Protein AF-A0A1V5K0W1-F1 (afdb_monomer_lite)

pLDDT: mean 90.2, std 9.27, range [45.72, 97.06]

Sequence (71 aa):
MLENNSTVRKAASVFGVSKSTVHKDITSRLKSLDKPLYRQIEKLMEINKKERHIRGGLATRLKYIREKEKD

Structure (mmCIF, N/CA/C/O backbone):
data_AF-A0A1V5K0W1-F1
#
_entry.id   AF-A0A1V5K0W1-F1
#
loop_
_atom_site.group_PDB
_atom_site.id
_atom_site.type_symbol
_atom_site.label_atom_id
_atom_site.label_alt_id
_atom_site.label_comp_id
_atom_site.label_asym_id
_atom_site.label_entity_id
_atom_site.label_seq_id
_atom_site.pdbx_PDB_ins_code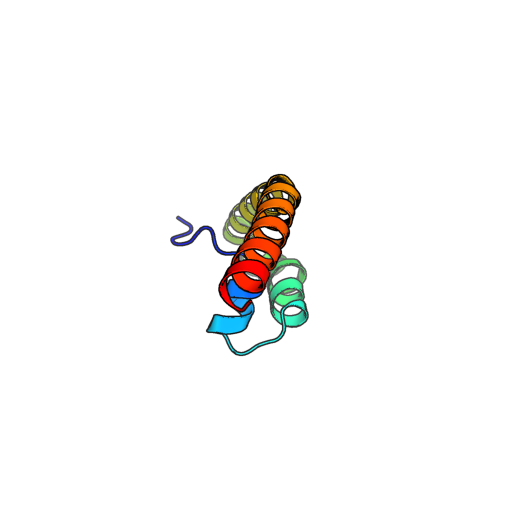
_atom_site.Cartn_x
_atom_site.Cartn_y
_atom_site.Cartn_z
_atom_site.occupancy
_atom_site.B_iso_or_equiv
_atom_site.auth_seq_id
_atom_site.auth_comp_id
_atom_site.auth_asym_id
_atom_site.auth_atom_id
_atom_site.pdbx_PDB_model_num
ATOM 1 N N . MET A 1 1 ? 0.036 -12.002 16.128 1.00 45.72 1 MET A N 1
ATOM 2 C CA . MET A 1 1 ? 1.242 -11.566 15.388 1.00 45.72 1 MET A CA 1
ATOM 3 C C . MET A 1 1 ? 0.843 -11.502 13.918 1.00 45.72 1 MET A C 1
ATOM 5 O 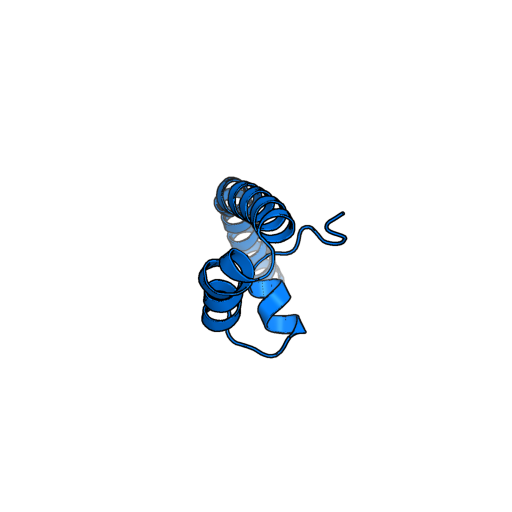O . MET A 1 1 ? 0.128 -12.401 13.499 1.00 45.72 1 MET A O 1
ATOM 9 N N . LEU A 1 2 ? 1.172 -10.448 13.163 1.00 59.12 2 LEU A N 1
ATOM 10 C CA . LEU A 1 2 ? 0.825 -10.402 11.733 1.00 59.12 2 LEU A CA 1
ATOM 11 C C . LEU A 1 2 ? 1.662 -11.447 10.983 1.00 59.12 2 LEU A C 1
ATOM 13 O O . LEU A 1 2 ? 2.881 -11.334 10.948 1.00 59.12 2 LEU A O 1
ATOM 17 N N . GLU A 1 3 ? 1.009 -12.455 10.407 1.00 60.03 3 GLU A N 1
ATOM 18 C CA . GLU A 1 3 ? 1.686 -13.595 9.767 1.00 60.03 3 GLU A CA 1
ATOM 19 C C . GLU A 1 3 ? 2.400 -13.215 8.466 1.00 60.03 3 GLU A C 1
ATOM 21 O O . GLU A 1 3 ? 3.381 -13.840 8.083 1.00 60.03 3 GLU A O 1
ATOM 26 N N . ASN A 1 4 ? 1.931 -12.163 7.789 1.00 66.75 4 ASN A N 1
ATOM 27 C CA . ASN A 1 4 ? 2.443 -11.752 6.490 1.00 66.75 4 ASN A CA 1
ATOM 28 C C . ASN A 1 4 ? 2.645 -10.233 6.431 1.00 66.75 4 ASN A C 1
ATOM 30 O O . ASN A 1 4 ? 1.679 -9.469 6.504 1.00 66.75 4 ASN A O 1
ATOM 34 N N . ASN A 1 5 ? 3.881 -9.790 6.172 1.00 75.25 5 ASN A N 1
ATOM 35 C CA . ASN A 1 5 ? 4.234 -8.395 5.857 1.00 75.25 5 ASN A CA 1
ATOM 36 C C . ASN A 1 5 ? 3.770 -8.003 4.438 1.00 75.25 5 ASN A C 1
ATOM 38 O O . ASN A 1 5 ? 4.541 -7.543 3.595 1.00 75.25 5 ASN A O 1
ATOM 42 N N . SER A 1 6 ? 2.500 -8.257 4.127 1.00 84.25 6 SER A N 1
ATOM 43 C CA . SER A 1 6 ? 1.943 -8.030 2.799 1.00 84.25 6 SER A CA 1
ATOM 44 C C . SER A 1 6 ? 1.587 -6.557 2.579 1.00 84.25 6 SER A C 1
ATOM 46 O O . SER A 1 6 ? 1.436 -5.768 3.511 1.00 84.25 6 SER A O 1
ATOM 48 N N . THR A 1 7 ? 1.440 -6.171 1.313 1.00 89.44 7 THR A N 1
ATOM 49 C CA . THR A 1 7 ? 0.971 -4.828 0.949 1.00 89.44 7 THR A CA 1
ATOM 50 C C . THR A 1 7 ? -0.534 -4.845 0.716 1.00 89.44 7 THR A C 1
ATOM 52 O O . THR A 1 7 ? -1.081 -5.859 0.288 1.00 89.44 7 THR A O 1
ATOM 55 N N . VAL A 1 8 ? -1.191 -3.689 0.854 1.00 91.00 8 VAL A N 1
ATOM 56 C CA . VAL A 1 8 ? -2.630 -3.530 0.555 1.00 91.00 8 VAL A CA 1
ATOM 57 C C . VAL A 1 8 ? -3.000 -4.051 -0.843 1.00 91.00 8 VAL A C 1
ATOM 59 O O . VAL A 1 8 ? -4.070 -4.616 -1.021 1.00 91.00 8 VAL A O 1
ATOM 62 N N . ARG A 1 9 ? -2.110 -3.918 -1.841 1.00 89.81 9 ARG A N 1
ATOM 63 C CA . ARG A 1 9 ? -2.342 -4.477 -3.188 1.00 89.81 9 ARG A CA 1
ATOM 64 C C . ARG A 1 9 ? -2.338 -6.004 -3.203 1.00 89.81 9 ARG A C 1
ATOM 66 O O . ARG A 1 9 ? -3.161 -6.592 -3.890 1.00 89.81 9 ARG A O 1
ATOM 73 N N . LYS A 1 10 ? -1.414 -6.632 -2.472 1.00 90.69 10 LYS A N 1
ATOM 74 C CA . LYS A 1 10 ? -1.336 -8.096 -2.395 1.00 90.69 10 LYS A CA 1
ATOM 75 C C . LYS A 1 10 ? -2.551 -8.653 -1.655 1.00 90.69 10 LYS A C 1
ATOM 77 O O . LYS A 1 10 ? -3.175 -9.575 -2.158 1.00 90.69 10 LYS A O 1
ATOM 82 N N . ALA A 1 11 ? -2.939 -8.027 -0.543 1.00 91.38 11 ALA A N 1
ATOM 83 C CA . ALA A 1 11 ? -4.164 -8.373 0.175 1.00 91.38 11 ALA A CA 1
ATOM 84 C C . ALA A 1 11 ? -5.406 -8.246 -0.725 1.00 91.38 11 ALA A C 1
ATOM 86 O O . ALA A 1 11 ? -6.186 -9.184 -0.825 1.00 91.38 11 ALA A O 1
ATOM 87 N N . ALA A 1 12 ? -5.543 -7.134 -1.453 1.00 94.06 12 ALA A N 1
ATOM 88 C CA . ALA A 1 12 ? -6.641 -6.921 -2.398 1.00 94.06 12 ALA A CA 1
ATOM 89 C C . ALA A 1 12 ? -6.754 -8.042 -3.447 1.00 94.06 12 ALA A C 1
ATOM 91 O O . ALA A 1 12 ? -7.849 -8.533 -3.701 1.00 94.06 12 ALA A O 1
ATOM 92 N N . SER A 1 13 ? -5.620 -8.496 -3.992 1.00 93.06 13 SER A N 1
ATOM 93 C CA . SER A 1 13 ? -5.583 -9.617 -4.938 1.00 93.06 13 SER A CA 1
ATOM 94 C C . SER A 1 13 ? -6.032 -10.944 -4.324 1.00 93.06 13 SER A C 1
ATOM 96 O O . SER A 1 13 ? -6.658 -11.731 -5.021 1.00 93.06 13 SER A O 1
ATOM 98 N N . VAL A 1 14 ? -5.703 -11.204 -3.055 1.00 92.00 14 VAL A N 1
ATOM 99 C CA . VAL A 1 14 ? -6.093 -12.442 -2.356 1.00 92.00 14 VAL A CA 1
ATOM 100 C C . VAL A 1 14 ? -7.583 -12.436 -2.020 1.00 92.00 14 VAL A C 1
ATOM 102 O O . VAL A 1 14 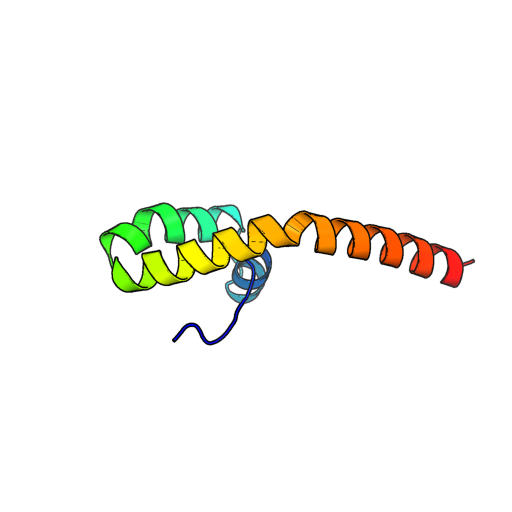? -8.261 -13.436 -2.213 1.00 92.00 14 VAL A O 1
ATOM 105 N N . PHE A 1 15 ? -8.104 -11.301 -1.554 1.00 90.31 15 PHE A N 1
ATOM 106 C CA . PHE A 1 15 ? -9.512 -11.162 -1.174 1.00 90.31 15 PHE A CA 1
ATOM 107 C C . PHE A 1 15 ? -10.451 -10.892 -2.359 1.00 90.31 15 PHE A C 1
ATOM 109 O O . PHE A 1 15 ? -11.656 -10.787 -2.157 1.00 90.31 15 PHE A O 1
ATOM 116 N N . GLY A 1 16 ? -9.927 -10.742 -3.581 1.00 95.06 16 GLY A N 1
ATOM 117 C CA . GLY A 1 16 ? -10.743 -10.467 -4.768 1.00 95.06 16 GLY A CA 1
ATOM 118 C C . GLY A 1 16 ? -11.460 -9.112 -4.728 1.00 95.06 16 GLY A C 1
ATOM 119 O O . GLY A 1 16 ? -12.511 -8.948 -5.339 1.00 95.06 16 GLY A O 1
ATOM 120 N N . VAL A 1 17 ? -10.914 -8.131 -4.006 1.00 95.44 17 VAL A N 1
ATOM 121 C CA . VAL A 1 17 ? -11.506 -6.792 -3.850 1.00 95.44 17 VAL A CA 1
ATOM 122 C C . VAL A 1 17 ? -10.558 -5.708 -4.345 1.00 95.44 17 VAL A C 1
ATOM 124 O O . VAL A 1 17 ? -9.369 -5.930 -4.569 1.00 95.44 17 VAL A O 1
ATOM 127 N N . SER A 1 18 ? -11.060 -4.483 -4.497 1.00 95.69 18 SER A N 1
ATOM 128 C CA . SER A 1 18 ? -10.202 -3.368 -4.891 1.00 95.69 18 SER A CA 1
ATOM 129 C C . SER A 1 18 ? -9.243 -2.963 -3.764 1.00 95.69 18 SER A C 1
ATOM 131 O O . SER A 1 18 ? -9.574 -3.011 -2.577 1.00 95.69 18 SER A O 1
ATOM 133 N N . LYS A 1 19 ? -8.066 -2.443 -4.134 1.00 94.19 19 LYS A N 1
ATOM 134 C CA . LYS A 1 19 ? -7.129 -1.807 -3.188 1.00 94.19 19 LYS A CA 1
ATOM 135 C C . LYS A 1 19 ? -7.820 -0.733 -2.331 1.00 94.19 19 LYS A C 1
ATOM 137 O O . LYS A 1 19 ? -7.509 -0.609 -1.150 1.00 94.19 19 LYS A O 1
ATOM 142 N N . SER A 1 20 ? -8.711 0.062 -2.931 1.00 94.31 20 SER A N 1
ATOM 143 C CA . SER A 1 20 ? -9.439 1.125 -2.225 1.00 94.31 20 SER A CA 1
ATOM 144 C C . SER A 1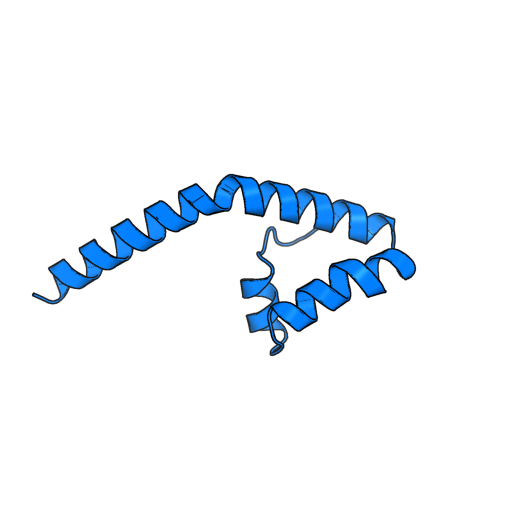 20 ? -10.361 0.543 -1.153 1.00 94.31 20 SER A C 1
ATOM 146 O O . SER A 1 20 ? -10.392 1.043 -0.032 1.00 94.31 20 SER A O 1
ATOM 148 N N . THR A 1 21 ? -11.029 -0.571 -1.471 1.00 95.62 21 THR A N 1
ATOM 149 C CA . THR A 1 21 ? -11.904 -1.305 -0.549 1.00 95.62 21 THR A CA 1
ATOM 150 C C . THR A 1 21 ? -11.121 -1.788 0.668 1.00 95.62 21 THR A C 1
ATOM 152 O O . THR A 1 21 ? -11.478 -1.437 1.788 1.00 95.62 21 THR A O 1
ATOM 155 N N . VAL A 1 22 ? -9.986 -2.469 0.459 1.00 94.62 22 VAL A N 1
ATOM 156 C CA . VAL A 1 22 ? -9.118 -2.924 1.563 1.00 94.62 22 VAL A CA 1
ATOM 157 C C . VAL A 1 22 ? -8.631 -1.750 2.409 1.00 94.62 22 VAL A C 1
ATOM 159 O O . VAL A 1 22 ? -8.645 -1.812 3.635 1.00 94.62 22 VAL A O 1
ATOM 162 N N . HIS A 1 23 ? -8.210 -0.657 1.769 1.00 93.06 23 HIS A N 1
ATOM 163 C CA . HIS A 1 23 ? -7.751 0.520 2.499 1.00 93.06 23 HIS A CA 1
ATOM 164 C C . HIS A 1 23 ? -8.868 1.116 3.360 1.00 93.06 23 HIS A C 1
ATOM 166 O O . HIS A 1 23 ? -8.630 1.421 4.526 1.00 93.06 23 HIS A O 1
ATOM 172 N N . LYS A 1 24 ? -10.080 1.261 2.809 1.00 94.25 24 LYS A N 1
ATOM 173 C CA . LYS A 1 24 ? -11.240 1.775 3.540 1.00 94.25 24 LYS A CA 1
ATOM 174 C C . LYS A 1 24 ? -11.575 0.874 4.725 1.00 94.25 24 LYS A C 1
ATOM 176 O O . LYS A 1 24 ? -11.755 1.394 5.824 1.00 94.25 24 LYS A O 1
ATOM 181 N N . ASP A 1 25 ? -11.597 -0.442 4.537 1.00 93.31 25 ASP A N 1
ATOM 182 C CA . ASP A 1 25 ? -11.885 -1.392 5.614 1.00 93.31 25 ASP A CA 1
ATOM 183 C C . ASP A 1 25 ? -10.851 -1.302 6.749 1.00 93.31 25 ASP A C 1
ATOM 185 O O . ASP A 1 25 ? -11.239 -1.247 7.915 1.00 93.31 25 ASP A O 1
ATOM 189 N N . ILE A 1 26 ? -9.557 -1.168 6.436 1.00 92.06 26 ILE A N 1
ATOM 190 C CA . ILE A 1 26 ? -8.499 -0.995 7.446 1.00 92.06 26 ILE A CA 1
ATOM 191 C C . ILE A 1 26 ? -8.621 0.358 8.165 1.00 92.06 26 ILE A C 1
ATOM 193 O O . ILE A 1 26 ? -8.587 0.416 9.392 1.00 92.06 26 ILE A O 1
ATOM 197 N N . THR A 1 27 ? -8.747 1.471 7.437 1.00 90.88 27 THR A N 1
ATOM 198 C CA . THR A 1 27 ? -8.666 2.803 8.065 1.00 90.88 27 THR A CA 1
ATOM 199 C C . THR A 1 27 ? -9.953 3.245 8.750 1.00 90.88 27 THR A C 1
ATOM 201 O O . THR A 1 27 ? -9.895 4.092 9.640 1.00 90.88 27 THR A O 1
ATOM 204 N N . SER A 1 28 ? -11.107 2.706 8.342 1.00 91.06 28 SER A N 1
ATOM 205 C CA . SER A 1 28 ? -12.407 3.058 8.928 1.00 91.06 28 SER A CA 1
ATOM 206 C C . SER A 1 28 ? -12.949 1.964 9.846 1.00 91.06 28 SER A C 1
ATOM 208 O O . SER A 1 28 ? -13.063 2.189 11.048 1.00 91.06 28 SER A O 1
ATOM 210 N N . ARG A 1 29 ? -13.241 0.774 9.309 1.00 92.50 29 ARG A N 1
ATOM 211 C CA . ARG A 1 29 ? -13.942 -0.294 10.039 1.00 92.50 29 ARG A CA 1
ATOM 212 C C . ARG A 1 29 ? -13.046 -0.972 11.065 1.00 92.50 29 ARG A C 1
ATOM 214 O O . ARG A 1 29 ? -13.455 -1.164 12.201 1.00 92.50 29 ARG A O 1
ATOM 221 N N . LEU A 1 30 ? -11.809 -1.301 10.704 1.00 92.75 30 LEU A N 1
ATOM 222 C CA . LEU A 1 30 ? -10.912 -2.005 11.619 1.00 92.75 30 LEU A CA 1
ATOM 223 C C . LEU A 1 30 ? -10.541 -1.140 12.826 1.00 92.75 30 LEU A C 1
ATOM 225 O O . LEU A 1 30 ? -10.439 -1.646 13.935 1.00 92.75 30 LEU A O 1
ATOM 229 N N . LYS A 1 31 ? -10.409 0.176 12.638 1.00 91.44 31 LYS A N 1
ATOM 230 C CA . LYS A 1 31 ? -10.110 1.109 13.730 1.00 91.44 31 LYS A CA 1
ATOM 231 C C . LYS A 1 31 ? -11.197 1.132 14.815 1.00 91.44 31 LYS A C 1
ATOM 233 O O . LYS A 1 31 ? -10.865 1.361 15.979 1.00 91.44 31 LYS A O 1
ATOM 238 N N . SER A 1 32 ? -12.467 0.935 14.451 1.00 91.44 32 SER A N 1
ATOM 239 C CA . SER A 1 32 ? -13.580 0.868 15.408 1.00 91.44 32 SER A CA 1
ATOM 240 C C . SER A 1 32 ? -13.814 -0.538 15.961 1.00 91.44 32 SER A C 1
ATOM 242 O O . SER A 1 32 ? -14.203 -0.653 17.118 1.00 91.44 32 SER A O 1
ATOM 244 N N . LEU A 1 33 ? -13.554 -1.583 15.169 1.00 94.06 33 LEU A N 1
ATOM 245 C CA . LEU A 1 33 ? -13.759 -2.981 15.564 1.00 94.06 33 LEU A CA 1
ATOM 246 C C . LEU A 1 33 ? -12.616 -3.536 16.429 1.00 94.06 33 LEU A C 1
ATOM 248 O O . LEU A 1 33 ? -12.874 -4.176 17.441 1.00 94.06 33 LEU A O 1
ATOM 252 N N . ASP A 1 34 ? -11.361 -3.285 16.046 1.00 93.88 34 ASP A N 1
ATOM 253 C CA . ASP A 1 34 ? -10.170 -3.825 16.709 1.00 93.88 34 ASP A CA 1
ATOM 254 C C . ASP A 1 34 ? -8.997 -2.826 16.640 1.00 93.88 34 ASP A C 1
ATOM 256 O O . ASP A 1 34 ? -8.181 -2.798 15.709 1.00 93.88 34 ASP A O 1
ATOM 260 N N . LYS A 1 35 ? -8.902 -1.979 17.673 1.00 92.44 35 LYS A N 1
ATOM 261 C CA . LYS A 1 35 ? -7.812 -1.000 17.828 1.00 92.44 35 LYS A CA 1
ATOM 262 C C . LYS A 1 35 ? -6.421 -1.650 17.928 1.00 92.44 35 LY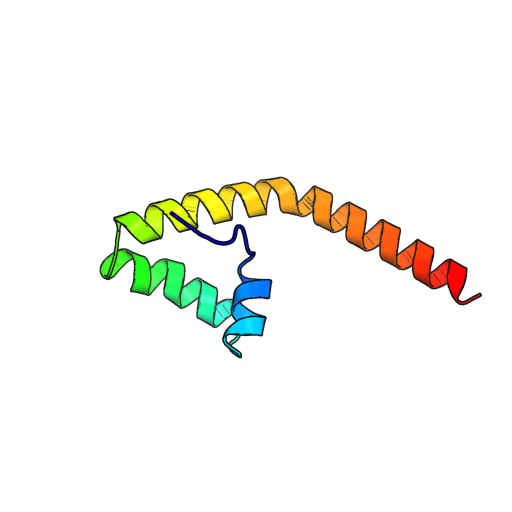S A C 1
ATOM 264 O O . LYS A 1 35 ? -5.501 -1.131 17.285 1.00 92.44 35 LYS A O 1
ATOM 269 N N . PRO A 1 36 ? -6.204 -2.710 18.733 1.00 92.81 36 PRO A N 1
ATOM 270 C CA . PRO A 1 36 ? -4.920 -3.410 18.773 1.00 92.81 36 PRO A CA 1
ATOM 271 C C . PRO A 1 36 ? -4.441 -3.898 17.403 1.00 92.81 36 PRO A C 1
ATOM 273 O O . PRO A 1 36 ? -3.278 -3.675 17.051 1.00 92.81 36 PRO A O 1
ATOM 276 N N . LEU A 1 37 ? -5.320 -4.520 16.615 1.00 90.75 37 LEU A N 1
ATOM 277 C CA . LEU A 1 37 ? -4.982 -5.010 15.280 1.00 90.75 37 LEU A CA 1
ATOM 278 C C . LEU A 1 37 ? -4.732 -3.857 14.304 1.00 90.75 37 LEU A C 1
ATOM 280 O O . LEU A 1 37 ? -3.736 -3.879 13.579 1.00 90.75 37 LEU A O 1
ATOM 284 N N . TYR A 1 38 ? -5.553 -2.802 14.348 1.00 93.12 38 TYR A N 1
ATOM 285 C CA . TYR A 1 38 ? -5.329 -1.585 13.563 1.00 93.12 38 TYR A CA 1
ATOM 286 C C . TYR A 1 38 ? -3.917 -1.019 13.775 1.00 93.12 38 TYR A C 1
ATOM 288 O O . TYR A 1 38 ? -3.214 -0.753 12.803 1.00 93.12 38 TYR A O 1
ATOM 296 N N . ARG A 1 39 ? -3.456 -0.901 15.029 1.00 92.19 39 ARG A N 1
ATOM 297 C CA . ARG A 1 39 ? -2.111 -0.377 15.340 1.00 92.19 39 ARG A CA 1
ATOM 298 C C . ARG A 1 39 ? -0.988 -1.237 14.756 1.00 92.19 39 ARG A C 1
ATOM 300 O O . ARG A 1 39 ? 0.051 -0.705 14.369 1.00 92.19 39 ARG A O 1
ATOM 307 N N . GLN A 1 40 ? -1.168 -2.557 14.700 1.00 91.44 40 GLN A N 1
ATOM 308 C CA . GLN A 1 40 ? -0.189 -3.453 14.076 1.00 91.44 40 GLN A CA 1
ATOM 309 C C . GLN A 1 40 ? -0.136 -3.234 12.560 1.00 91.44 40 GLN A C 1
ATOM 311 O O . GLN A 1 40 ? 0.949 -3.098 11.992 1.00 91.44 40 GLN A O 1
ATOM 316 N N . ILE A 1 41 ? -1.300 -3.141 11.912 1.00 91.38 41 ILE A N 1
ATOM 317 C CA . ILE A 1 41 ? -1.394 -2.911 10.465 1.00 91.38 41 ILE A CA 1
ATOM 318 C C . ILE A 1 41 ? -0.890 -1.514 10.087 1.00 91.38 41 ILE A C 1
ATOM 320 O O . ILE A 1 41 ? -0.208 -1.366 9.077 1.00 91.38 41 ILE A O 1
ATOM 324 N N . GLU A 1 42 ? -1.157 -0.498 10.905 1.00 91.31 42 GLU A N 1
ATOM 325 C CA . GLU A 1 42 ? -0.669 0.868 10.703 1.00 91.31 42 GLU A CA 1
ATOM 326 C C . GLU A 1 42 ? 0.866 0.910 10.669 1.00 91.31 42 GLU A C 1
ATOM 328 O O . GLU A 1 42 ? 1.447 1.436 9.718 1.00 91.31 42 GLU A O 1
ATOM 333 N N . LYS A 1 43 ? 1.537 0.248 11.623 1.00 91.81 43 LYS A N 1
ATOM 334 C CA . LYS A 1 43 ? 3.004 0.105 11.611 1.00 91.81 43 LYS A CA 1
ATOM 335 C C . LYS A 1 43 ? 3.507 -0.582 10.339 1.00 91.81 43 LYS A C 1
ATOM 337 O O . LYS A 1 43 ? 4.463 -0.111 9.723 1.00 91.81 43 LYS A O 1
ATOM 342 N N . LEU A 1 44 ? 2.846 -1.659 9.912 1.00 91.12 44 LEU A N 1
ATOM 343 C CA . LEU A 1 44 ? 3.185 -2.356 8.670 1.00 91.12 44 LEU A CA 1
ATOM 344 C C . LEU A 1 44 ? 2.993 -1.459 7.432 1.00 91.12 44 LEU A C 1
ATOM 346 O O . LEU A 1 44 ? 3.796 -1.504 6.496 1.00 91.12 44 LEU A O 1
ATOM 350 N N . MET A 1 45 ? 1.944 -0.636 7.396 1.00 90.81 45 MET A N 1
ATOM 351 C CA . MET A 1 45 ? 1.710 0.316 6.308 1.00 90.81 45 MET A CA 1
ATOM 352 C C . MET A 1 45 ? 2.801 1.387 6.245 1.00 90.81 45 MET A C 1
ATOM 354 O O . MET A 1 45 ? 3.225 1.738 5.144 1.00 90.81 45 MET A O 1
ATOM 358 N N . GLU A 1 46 ? 3.293 1.866 7.387 1.00 91.69 46 GLU A N 1
ATOM 359 C CA . GLU A 1 46 ? 4.397 2.830 7.440 1.00 91.69 46 GLU A CA 1
ATOM 360 C C . GLU A 1 46 ? 5.714 2.244 6.920 1.00 91.69 46 GLU A C 1
ATOM 362 O O . GLU A 1 46 ? 6.376 2.870 6.089 1.00 91.69 46 GLU A O 1
ATOM 367 N N . ILE A 1 47 ? 6.059 1.012 7.309 1.00 91.50 47 ILE A N 1
ATOM 368 C CA . ILE A 1 47 ? 7.219 0.292 6.751 1.00 91.50 47 ILE A CA 1
ATOM 369 C C . ILE A 1 47 ? 7.075 0.168 5.228 1.00 91.50 47 ILE A C 1
ATOM 371 O O . ILE A 1 47 ? 7.953 0.572 4.466 1.00 91.50 47 ILE A O 1
ATOM 375 N N . ASN A 1 48 ? 5.904 -0.274 4.764 1.00 91.00 48 ASN A N 1
ATOM 376 C CA . ASN A 1 48 ? 5.616 -0.414 3.340 1.00 91.00 48 ASN A CA 1
ATOM 377 C C . ASN A 1 48 ? 5.723 0.904 2.556 1.00 91.00 48 ASN A C 1
ATOM 379 O O . ASN A 1 48 ? 6.120 0.878 1.385 1.00 91.00 48 ASN A O 1
ATOM 383 N N . LYS A 1 49 ? 5.330 2.038 3.154 1.00 90.44 49 LYS A N 1
ATOM 384 C CA . LYS A 1 49 ? 5.478 3.375 2.557 1.00 90.44 49 LYS A CA 1
ATOM 385 C C . LYS A 1 49 ? 6.949 3.750 2.441 1.00 90.44 49 LYS A C 1
ATOM 387 O O . LYS A 1 49 ? 7.359 4.174 1.361 1.00 90.44 49 LYS A O 1
ATOM 392 N N . LYS A 1 50 ? 7.731 3.536 3.505 1.00 93.44 50 LYS A N 1
ATOM 393 C CA . LYS A 1 50 ? 9.179 3.781 3.506 1.00 93.44 50 LYS A CA 1
ATOM 394 C C . LYS A 1 50 ? 9.873 2.959 2.427 1.00 93.44 50 LYS A C 1
ATOM 396 O O . LYS A 1 50 ? 10.622 3.520 1.651 1.00 93.44 50 LYS A O 1
ATOM 401 N N . GLU A 1 51 ? 9.538 1.685 2.261 1.00 93.25 51 GLU A N 1
ATOM 402 C CA . GLU A 1 51 ? 10.176 0.806 1.265 1.00 93.25 51 GLU A CA 1
ATOM 403 C C . GLU A 1 51 ? 9.612 0.941 -0.162 1.00 93.25 51 GLU A C 1
ATOM 405 O O . GLU A 1 51 ? 10.092 0.300 -1.101 1.00 93.25 51 GLU A O 1
ATOM 410 N N . ARG A 1 52 ? 8.555 1.743 -0.367 1.00 93.88 52 ARG A N 1
ATOM 411 C CA . ARG A 1 52 ? 7.865 1.845 -1.665 1.00 93.88 52 ARG A CA 1
ATOM 412 C C . ARG 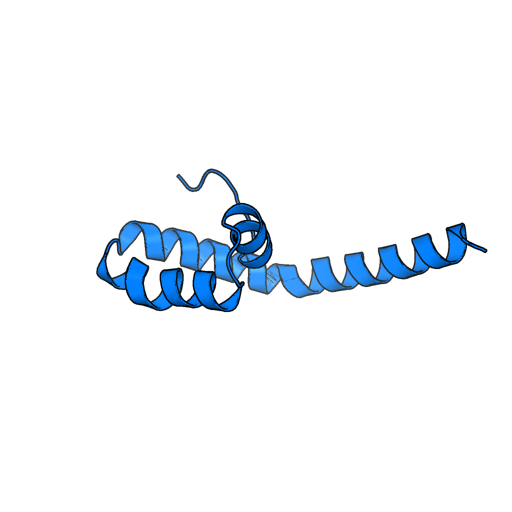A 1 52 ? 8.805 2.279 -2.787 1.00 93.88 52 ARG A C 1
ATOM 414 O O . ARG A 1 52 ? 8.686 1.758 -3.893 1.00 93.88 52 ARG A O 1
ATOM 421 N N . HIS A 1 53 ? 9.692 3.232 -2.520 1.00 94.62 53 HIS A N 1
ATOM 422 C CA . HIS A 1 53 ? 10.609 3.764 -3.528 1.00 94.62 53 HIS A CA 1
ATOM 423 C C . HIS A 1 53 ? 11.665 2.728 -3.939 1.00 94.62 53 HIS A C 1
ATOM 425 O O . HIS A 1 53 ? 11.921 2.583 -5.130 1.00 94.62 53 HIS A O 1
ATOM 431 N N . ILE A 1 54 ? 12.174 1.927 -2.993 1.00 94.69 54 ILE A N 1
ATOM 432 C CA . ILE A 1 54 ? 13.084 0.803 -3.272 1.00 94.69 54 ILE A CA 1
ATOM 433 C C . ILE A 1 54 ? 12.403 -0.199 -4.209 1.00 94.69 54 ILE A C 1
ATOM 435 O O . ILE A 1 54 ? 12.936 -0.540 -5.264 1.00 94.69 54 ILE A O 1
ATOM 439 N N . ARG A 1 55 ? 11.172 -0.614 -3.880 1.00 93.25 55 ARG A N 1
ATOM 440 C CA . ARG A 1 55 ? 10.386 -1.507 -4.747 1.00 93.25 55 ARG A CA 1
ATOM 441 C C . ARG A 1 55 ? 10.095 -0.891 -6.115 1.00 93.25 55 ARG A C 1
ATOM 443 O O . ARG A 1 55 ? 10.103 -1.613 -7.106 1.00 93.25 55 ARG A O 1
ATOM 450 N N . GLY A 1 56 ? 9.855 0.419 -6.176 1.00 94.00 56 GLY A N 1
ATOM 451 C CA . GLY A 1 56 ? 9.682 1.157 -7.428 1.00 94.00 56 GLY A CA 1
ATOM 452 C C . GLY A 1 56 ? 10.930 1.103 -8.312 1.00 94.00 56 GLY A C 1
ATOM 453 O O . GLY A 1 56 ? 10.826 0.736 -9.478 1.00 94.00 56 GLY A O 1
ATOM 454 N N . GLY A 1 57 ? 12.108 1.376 -7.745 1.00 97.06 57 GLY A N 1
ATOM 455 C CA . GLY A 1 57 ? 13.384 1.281 -8.459 1.00 97.06 57 GLY A CA 1
ATOM 456 C C . GLY A 1 57 ? 13.668 -0.134 -8.972 1.00 97.06 57 GLY A C 1
ATOM 457 O O . GLY A 1 57 ? 14.025 -0.312 -10.136 1.00 97.06 57 GLY A O 1
ATOM 458 N N . LEU A 1 58 ? 13.420 -1.152 -8.140 1.00 95.88 58 LEU A N 1
ATOM 459 C CA . LEU A 1 58 ? 13.539 -2.558 -8.541 1.00 95.88 58 LEU A CA 1
ATOM 460 C C . LEU A 1 58 ? 12.576 -2.917 -9.680 1.00 95.88 58 LEU A C 1
ATOM 462 O O . LEU A 1 58 ? 12.978 -3.600 -10.619 1.00 95.88 58 LEU A O 1
ATOM 466 N N . ALA A 1 59 ? 11.328 -2.441 -9.633 1.00 94.88 59 ALA A N 1
ATOM 467 C CA . ALA A 1 59 ? 10.349 -2.684 -10.690 1.00 94.88 59 ALA A CA 1
ATOM 468 C C . ALA A 1 59 ? 10.792 -2.082 -12.032 1.00 94.88 59 ALA A C 1
ATOM 470 O O . ALA A 1 59 ? 10.700 -2.758 -13.055 1.00 94.88 59 ALA A O 1
ATOM 471 N N . THR A 1 60 ? 11.326 -0.857 -12.026 1.00 96.88 60 THR A N 1
ATOM 472 C CA . THR A 1 60 ? 11.878 -0.218 -13.229 1.00 96.88 60 THR A CA 1
ATOM 473 C C . THR A 1 60 ? 13.074 -0.996 -13.772 1.00 96.88 60 THR A C 1
ATOM 475 O O . THR A 1 60 ? 13.096 -1.326 -14.953 1.00 96.88 60 THR A O 1
ATOM 478 N N . ARG A 1 61 ? 14.037 -1.365 -12.916 1.00 96.12 61 ARG A N 1
ATOM 479 C CA . ARG A 1 61 ? 15.197 -2.175 -13.325 1.00 96.12 61 ARG A CA 1
ATOM 480 C C . ARG A 1 61 ? 14.766 -3.493 -13.975 1.00 96.12 61 ARG A C 1
ATOM 482 O O . ARG A 1 61 ? 15.263 -3.843 -15.039 1.00 96.12 61 ARG A O 1
ATOM 489 N N . LEU A 1 62 ? 13.823 -4.205 -13.357 1.00 96.56 62 LEU A N 1
ATOM 490 C CA . LEU A 1 62 ? 13.302 -5.472 -13.878 1.00 96.56 62 LEU A CA 1
ATOM 491 C C . LEU A 1 62 ? 12.550 -5.306 -15.203 1.00 96.56 62 LEU A C 1
ATOM 493 O O . LEU A 1 62 ? 12.609 -6.211 -16.029 1.00 96.56 62 LEU A O 1
ATOM 497 N N . LYS A 1 63 ? 11.847 -4.184 -15.407 1.00 95.81 63 LYS A N 1
ATOM 498 C CA . LYS A 1 63 ? 11.184 -3.877 -16.681 1.00 95.81 63 LYS A CA 1
ATOM 499 C C . LYS A 1 63 ? 12.207 -3.837 -17.821 1.00 95.81 63 LYS A C 1
ATOM 501 O O . LYS A 1 63 ? 12.038 -4.572 -18.783 1.00 95.81 63 LYS A O 1
ATOM 506 N N . TYR A 1 64 ? 13.281 -3.061 -17.671 1.00 96.06 64 TYR A N 1
ATOM 507 C CA . TYR A 1 64 ? 14.301 -2.919 -18.716 1.00 96.06 64 TYR A CA 1
ATOM 508 C C . TYR A 1 64 ? 15.114 -4.195 -18.957 1.00 96.06 64 TYR A C 1
ATOM 510 O O . TYR A 1 64 ? 15.455 -4.485 -20.097 1.00 96.06 64 TYR A O 1
ATOM 518 N N . ILE A 1 65 ? 15.394 -4.987 -17.912 1.00 96.50 65 ILE A N 1
ATOM 519 C CA . ILE A 1 65 ? 16.031 -6.306 -18.084 1.00 96.50 65 ILE A CA 1
ATOM 520 C C . ILE A 1 65 ? 15.149 -7.208 -18.956 1.00 96.50 65 ILE A C 1
ATOM 522 O O . ILE A 1 65 ? 15.637 -7.775 -19.925 1.00 96.50 65 ILE A O 1
ATOM 526 N N . ARG A 1 66 ? 13.843 -7.281 -18.664 1.00 94.88 66 ARG A N 1
ATOM 527 C CA . ARG A 1 66 ? 12.900 -8.087 -19.455 1.00 94.88 66 ARG A CA 1
ATOM 528 C C . ARG A 1 66 ? 12.676 -7.563 -20.868 1.00 94.88 66 ARG A C 1
ATOM 530 O O . ARG A 1 66 ? 12.305 -8.347 -21.727 1.00 94.88 66 ARG A O 1
ATOM 537 N N . GLU A 1 67 ? 12.790 -6.257 -21.089 1.00 94.69 67 GLU A N 1
ATOM 538 C CA . GLU A 1 67 ? 12.733 -5.681 -22.438 1.00 94.69 67 GLU A CA 1
ATOM 539 C C . GLU A 1 67 ? 13.972 -6.101 -23.234 1.00 94.69 67 GLU A C 1
ATOM 541 O O . GLU A 1 67 ? 13.818 -6.646 -24.315 1.00 94.69 67 GLU A O 1
ATOM 546 N N . LYS A 1 68 ? 15.169 -6.006 -22.639 1.00 93.81 68 LYS A N 1
ATOM 547 C CA . LYS A 1 68 ? 16.422 -6.445 -23.269 1.00 93.81 68 LYS A CA 1
ATOM 548 C C . LYS A 1 68 ? 16.476 -7.951 -23.565 1.00 93.81 68 LYS A C 1
ATOM 550 O O . LYS A 1 68 ? 17.103 -8.346 -24.530 1.00 93.81 68 LYS A O 1
ATOM 555 N N . GLU A 1 69 ? 15.879 -8.795 -22.724 1.00 89.50 69 GLU A N 1
ATOM 556 C CA . GLU A 1 69 ? 15.814 -10.254 -22.945 1.00 89.50 69 GLU A CA 1
ATOM 557 C C . GLU A 1 69 ? 14.842 -10.667 -24.065 1.00 89.50 69 GLU A C 1
ATOM 559 O O . GLU A 1 69 ? 14.843 -11.828 -24.470 1.00 89.50 69 GLU A O 1
ATOM 564 N N . LYS A 1 70 ? 13.966 -9.758 -24.510 1.00 79.12 70 LYS A N 1
ATOM 565 C CA . LYS A 1 70 ? 13.012 -10.009 -25.600 1.00 79.12 70 LYS A CA 1
ATOM 566 C C . LYS A 1 70 ? 13.538 -9.594 -26.974 1.00 79.12 70 LYS A C 1
ATOM 568 O O . LYS A 1 70 ? 12.922 -9.995 -27.960 1.00 79.12 70 LYS A O 1
ATOM 573 N N . ASP A 1 71 ? 14.601 -8.795 -27.000 1.00 67.25 71 ASP A N 1
ATOM 574 C CA . ASP A 1 71 ? 15.340 -8.390 -28.199 1.00 67.25 71 ASP A CA 1
ATOM 575 C C . ASP A 1 71 ? 16.394 -9.450 -28.560 1.00 67.25 71 ASP A C 1
ATOM 577 O O . ASP A 1 71 ? 16.569 -9.713 -29.772 1.00 67.25 71 ASP A O 1
#

Radius of gyration: 15.6 Å; chains: 1; bounding box: 30×17×47 Å

Foldseek 3Di:
DPPDLDDLVVVCVVVVHDSVVSVCCLVPVCCVVPVPVSVVVVVSHVVCVVCVVVVVVVVVVVVVVVVVVVD

Secondary structure (DSSP, 8-state):
--S----HHHHHHHHTS-HHHHHHIIIIIIHHH-HHHHHHHHHHHHHHHHTHHHHHHHHHHHHHHHHHTT-